Protein AF-A0AAX2GZS0-F1 (afdb_monomer)

Radius of gyration: 13.86 Å; Cα contacts (8 Å, |Δi|>4): 45; chains: 1; bounding box: 28×23×40 Å

Solvent-accessible surface area (backbone atoms only — not comparable to full-atom values): 4547 Å² total; per-residue (Å²): 120,94,75,74,93,50,98,67,58,53,75,56,51,54,52,49,51,54,32,50,53,29,49,75,72,73,41,82,68,73,58,78,56,78,92,48,46,66,60,52,52,52,27,44,45,41,31,70,77,68,65,38,55,64,60,32,50,53,51,54,51,51,36,37,51,54,48,53,54,54,50,52,51,67,75,58,119

pLDDT: mean 92.66, std 6.44, range [62.97, 98.0]

Nearest PDB structures (foldseek):
  6i7h-assembly1_A-2  TM=9.305E-01  e=1.006E-01  Homo sapiens
  3u2l-assembly1_A-2  TM=2.724E-01  e=4.524E+00  Homo sapiens

Structure (mmCIF, N/CA/C/O backbone):
data_AF-A0AAX2GZS0-F1
#
_entry.id   AF-A0AAX2GZS0-F1
#
loop_
_atom_site.group_PDB
_atom_site.id
_atom_site.type_symbol
_atom_site.label_atom_id
_atom_site.label_alt_id
_atom_site.label_comp_id
_atom_site.label_asym_id
_atom_site.label_entity_id
_atom_site.label_seq_id
_atom_site.pdbx_PDB_ins_code
_atom_site.Cartn_x
_atom_site.Cartn_y
_atom_site.Cartn_z
_atom_site.occupancy
_atom_site.B_iso_or_equiv
_atom_site.auth_seq_id
_atom_site.auth_comp_id
_atom_site.auth_asym_id
_atom_site.auth_atom_id
_atom_site.pdbx_PDB_model_num
ATOM 1 N N . MET A 1 1 ? 5.725 -2.384 -10.956 1.00 63.22 1 MET A N 1
ATOM 2 C CA . MET A 1 1 ? 5.554 -1.047 -11.570 1.00 63.22 1 MET A CA 1
ATOM 3 C C . MET A 1 1 ? 6.070 -1.154 -12.991 1.00 63.22 1 MET A C 1
ATOM 5 O O . MET A 1 1 ? 7.241 -1.447 -13.152 1.00 63.22 1 MET A O 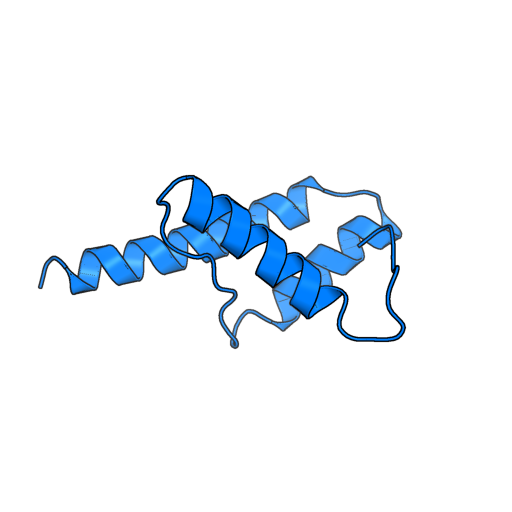1
ATOM 9 N N . HIS A 1 2 ? 5.186 -1.088 -13.985 1.00 71.00 2 HIS A N 1
ATOM 10 C CA . HIS A 1 2 ? 5.541 -1.417 -15.374 1.00 71.00 2 HIS A CA 1
ATOM 11 C C . HIS A 1 2 ? 5.918 -0.174 -16.197 1.00 71.00 2 HIS A C 1
ATOM 13 O O . HIS A 1 2 ? 6.700 -0.254 -17.134 1.00 71.00 2 HIS A O 1
ATOM 19 N N . ILE A 1 3 ? 5.401 0.995 -15.806 1.00 79.94 3 ILE A N 1
ATOM 20 C CA . ILE A 1 3 ? 5.681 2.289 -16.434 1.00 79.94 3 ILE A CA 1
ATOM 21 C C . ILE A 1 3 ? 6.291 3.197 -15.361 1.00 79.94 3 ILE A C 1
ATOM 23 O O . ILE A 1 3 ? 5.714 3.347 -14.282 1.00 79.94 3 ILE A O 1
ATOM 27 N N . HIS A 1 4 ? 7.450 3.788 -15.658 1.00 86.56 4 HIS A N 1
ATOM 28 C CA . HIS A 1 4 ? 8.213 4.669 -14.767 1.00 86.56 4 HIS A CA 1
ATOM 29 C C . HIS A 1 4 ? 8.305 6.080 -15.373 1.00 86.56 4 HIS A C 1
ATOM 31 O O . HIS A 1 4 ? 9.329 6.429 -15.957 1.00 86.56 4 HIS A O 1
ATOM 37 N N . PRO A 1 5 ? 7.229 6.886 -15.310 1.00 91.69 5 PRO A N 1
ATOM 38 C CA . PRO A 1 5 ? 7.182 8.177 -15.998 1.00 91.69 5 PRO A CA 1
ATOM 39 C C . PRO A 1 5 ? 8.026 9.271 -15.325 1.00 91.69 5 PRO A C 1
ATOM 41 O O . PRO A 1 5 ? 8.274 10.305 -15.939 1.00 91.69 5 PRO A O 1
ATOM 44 N N . PHE A 1 6 ? 8.456 9.072 -14.075 1.00 93.12 6 PHE A N 1
ATOM 45 C CA . PHE A 1 6 ? 9.264 10.034 -13.322 1.00 93.12 6 PHE A CA 1
ATOM 46 C C . PHE A 1 6 ? 10.677 9.499 -13.061 1.00 93.12 6 PHE A C 1
ATOM 48 O O . PHE A 1 6 ? 10.867 8.290 -12.917 1.00 93.12 6 PHE A O 1
ATOM 55 N N . LEU A 1 7 ? 11.652 10.407 -12.919 1.00 91.19 7 LEU A N 1
ATOM 56 C CA . LEU A 1 7 ? 13.048 10.067 -12.598 1.00 91.19 7 LEU A CA 1
ATOM 57 C C . LEU A 1 7 ? 13.183 9.357 -11.236 1.00 91.19 7 LEU A C 1
ATOM 59 O O . LEU A 1 7 ? 13.936 8.401 -11.103 1.00 91.19 7 LEU A O 1
ATOM 63 N N . ASP A 1 8 ? 12.422 9.805 -10.239 1.00 91.88 8 ASP A N 1
ATOM 64 C CA . ASP A 1 8 ? 12.288 9.182 -8.921 1.00 91.88 8 ASP A CA 1
ATOM 65 C C . ASP A 1 8 ? 10.844 9.377 -8.424 1.00 91.88 8 ASP A C 1
ATOM 67 O O . ASP A 1 8 ? 10.056 10.136 -8.986 1.00 91.88 8 ASP A O 1
ATOM 71 N N . GLY A 1 9 ? 10.465 8.671 -7.365 1.00 91.00 9 GLY A N 1
ATOM 72 C CA . GLY A 1 9 ? 9.214 8.885 -6.656 1.00 91.00 9 GLY A CA 1
ATOM 73 C C . GLY A 1 9 ? 8.058 8.056 -7.187 1.00 91.00 9 GLY A C 1
ATOM 74 O O . GLY A 1 9 ? 7.011 8.039 -6.551 1.00 91.00 9 GLY A O 1
ATOM 75 N N . ASN A 1 10 ? 8.247 7.277 -8.252 1.00 91.81 10 ASN A N 1
ATOM 76 C CA . ASN A 1 10 ? 7.175 6.481 -8.847 1.00 91.81 10 ASN A CA 1
ATOM 77 C C . ASN A 1 10 ? 6.442 5.589 -7.820 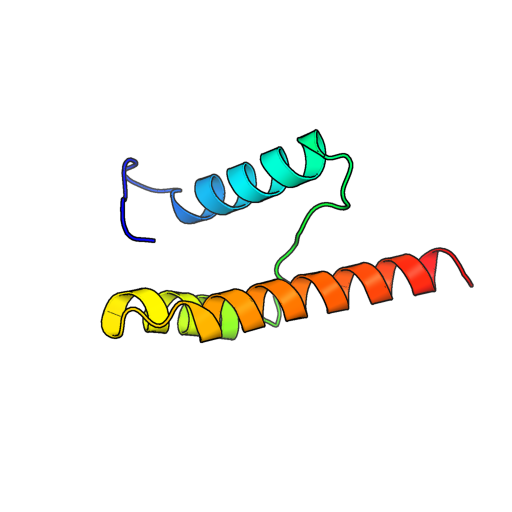1.00 91.81 10 ASN A C 1
ATOM 79 O O . ASN A 1 10 ? 5.222 5.471 -7.858 1.00 91.81 10 ASN A O 1
ATOM 83 N N . GLY A 1 11 ? 7.157 5.005 -6.847 1.00 90.44 11 GLY A N 1
ATOM 84 C CA . GLY A 1 11 ? 6.546 4.172 -5.801 1.00 90.44 11 GLY A CA 1
ATOM 85 C C . GLY A 1 11 ? 5.752 4.971 -4.763 1.00 90.44 11 GLY A C 1
ATOM 86 O O . GLY A 1 11 ? 4.805 4.459 -4.171 1.00 90.44 11 GLY A O 1
ATOM 87 N N . ARG A 1 12 ? 6.117 6.238 -4.532 1.00 93.19 12 ARG A N 1
ATOM 88 C CA . ARG A 1 12 ? 5.333 7.178 -3.715 1.00 93.19 12 ARG A CA 1
ATOM 89 C C . ARG A 1 12 ? 4.100 7.637 -4.492 1.00 93.19 12 ARG A C 1
ATOM 91 O O . ARG A 1 12 ? 3.007 7.586 -3.945 1.00 93.19 12 ARG A O 1
ATOM 98 N N . THR A 1 13 ? 4.255 7.970 -5.771 1.00 95.31 13 THR A N 1
ATOM 99 C CA . THR A 1 13 ?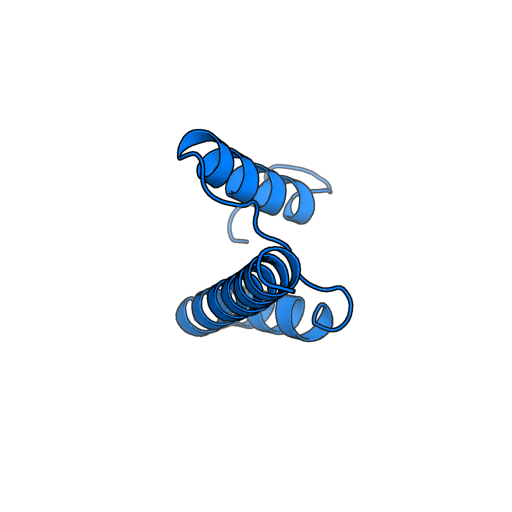 3.150 8.381 -6.646 1.00 95.31 13 THR A CA 1
ATOM 100 C C . THR A 1 13 ? 2.122 7.269 -6.847 1.00 95.31 13 THR A C 1
ATOM 102 O O . THR A 1 13 ? 0.930 7.532 -6.758 1.00 95.31 13 THR A O 1
ATOM 105 N N . ALA A 1 14 ? 2.550 6.018 -7.040 1.00 92.75 14 ALA A N 1
ATOM 106 C CA . ALA A 1 14 ? 1.640 4.879 -7.168 1.00 92.75 14 ALA A CA 1
ATOM 107 C C . ALA A 1 14 ? 0.783 4.680 -5.904 1.00 92.75 14 ALA A C 1
ATOM 109 O O . ALA A 1 14 ? -0.430 4.509 -5.996 1.00 92.75 14 ALA A O 1
ATOM 110 N N . ARG A 1 15 ? 1.398 4.769 -4.716 1.00 93.75 15 ARG A N 1
ATOM 111 C CA . ARG A 1 15 ? 0.676 4.684 -3.434 1.00 93.75 15 ARG A CA 1
ATOM 112 C C . ARG A 1 15 ? -0.246 5.878 -3.215 1.00 93.75 15 ARG A C 1
ATOM 114 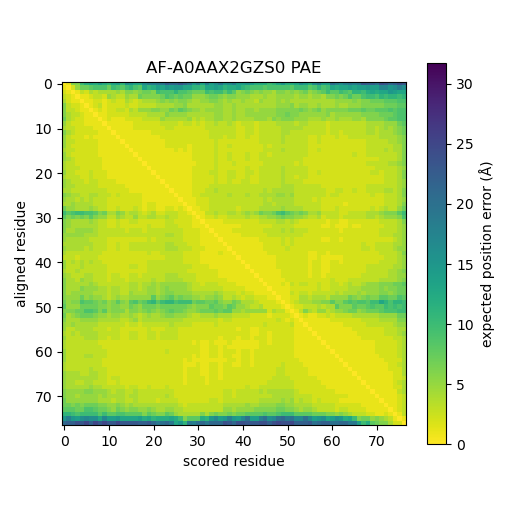O O . ARG A 1 15 ? -1.364 5.707 -2.745 1.00 93.75 15 ARG A O 1
ATOM 121 N N . LEU A 1 16 ? 0.193 7.075 -3.598 1.00 95.44 16 LEU A N 1
ATOM 122 C CA . LEU A 1 16 ? -0.645 8.267 -3.537 1.00 95.44 16 LEU A CA 1
ATOM 123 C C . LEU A 1 16 ? -1.873 8.135 -4.447 1.00 95.44 16 LEU A C 1
ATOM 125 O O . LEU A 1 16 ? -2.971 8.470 -4.023 1.00 95.44 16 LEU A O 1
ATOM 129 N N . LEU A 1 17 ? -1.708 7.602 -5.661 1.00 95.56 17 LEU A N 1
ATOM 130 C CA . LEU A 1 17 ? -2.811 7.348 -6.587 1.00 95.56 17 LEU A CA 1
ATOM 131 C C . LEU A 1 17 ? -3.793 6.303 -6.038 1.00 95.56 17 LEU A C 1
ATOM 133 O O . LEU A 1 17 ? -5.002 6.503 -6.114 1.00 95.56 17 LEU A O 1
ATOM 137 N N . MET A 1 18 ? -3.286 5.220 -5.442 1.00 95.19 18 MET A N 1
ATOM 138 C CA . MET A 1 18 ? -4.117 4.233 -4.745 1.00 95.19 18 MET A CA 1
ATOM 139 C C . MET A 1 18 ? -4.953 4.896 -3.639 1.00 95.19 18 MET A C 1
ATOM 141 O O . MET A 1 18 ? -6.171 4.719 -3.599 1.00 95.19 18 MET A O 1
ATOM 145 N N . ASN A 1 19 ? -4.320 5.711 -2.790 1.00 96.12 19 ASN A N 1
ATOM 146 C CA . ASN A 1 19 ? -5.006 6.424 -1.712 1.00 96.12 19 ASN A CA 1
ATOM 147 C C . ASN A 1 19 ? -6.002 7.459 -2.247 1.00 96.12 19 ASN A C 1
ATOM 149 O O . ASN A 1 19 ? -7.070 7.627 -1.669 1.00 96.12 19 ASN A O 1
ATOM 153 N N . TYR A 1 20 ? -5.695 8.121 -3.363 1.00 97.56 20 TYR A N 1
ATOM 154 C CA . TYR A 1 20 ? -6.625 9.027 -4.032 1.00 97.56 20 TYR A CA 1
ATOM 155 C C . TYR A 1 20 ? -7.899 8.300 -4.484 1.00 97.56 20 TYR A C 1
ATOM 157 O O . TYR A 1 20 ? -8.998 8.775 -4.206 1.00 97.56 20 TYR A O 1
ATOM 165 N N . ILE A 1 21 ? -7.771 7.130 -5.121 1.00 97.06 21 ILE A N 1
ATOM 166 C CA . ILE A 1 21 ? -8.924 6.315 -5.538 1.00 97.06 21 ILE A CA 1
ATOM 167 C C . ILE A 1 21 ? -9.754 5.899 -4.317 1.00 97.06 21 ILE A C 1
ATOM 169 O O . ILE A 1 21 ? -10.971 6.062 -4.313 1.00 97.06 21 ILE A O 1
ATOM 173 N N . GLN A 1 22 ? -9.114 5.411 -3.255 1.00 96.88 22 GLN A N 1
ATOM 174 C CA . GLN A 1 22 ? -9.814 5.032 -2.024 1.00 96.88 22 GLN A CA 1
ATOM 175 C C . GLN A 1 22 ? -10.553 6.218 -1.398 1.00 96.88 22 GLN A C 1
ATOM 177 O O . GLN A 1 22 ? -11.732 6.097 -1.070 1.00 96.88 22 GLN A O 1
ATOM 182 N N . ALA A 1 23 ? -9.902 7.381 -1.311 1.00 97.75 23 ALA A N 1
ATOM 183 C CA . ALA A 1 23 ? -10.512 8.606 -0.807 1.00 97.75 23 ALA A CA 1
ATOM 184 C C . ALA A 1 23 ? -11.727 9.026 -1.645 1.00 97.75 23 ALA A C 1
ATOM 186 O O . ALA A 1 23 ? -12.766 9.384 -1.088 1.00 97.75 23 ALA A O 1
ATOM 187 N N . TYR A 1 24 ? -11.625 8.937 -2.975 1.00 98.00 24 TYR A N 1
ATOM 188 C CA . TYR A 1 24 ? -12.722 9.242 -3.894 1.00 98.00 24 TYR A CA 1
ATOM 189 C C . TYR A 1 24 ? -13.963 8.380 -3.610 1.00 98.00 24 TYR A C 1
ATOM 191 O O . TYR A 1 24 ? -15.082 8.893 -3.577 1.00 98.00 24 TYR A O 1
ATOM 199 N N . TYR A 1 25 ? -13.764 7.095 -3.308 1.00 97.81 25 TYR A N 1
ATOM 200 C CA . TYR A 1 25 ? -14.829 6.163 -2.921 1.00 97.81 25 TYR A CA 1
ATOM 201 C C . TYR A 1 25 ? -15.152 6.153 -1.417 1.00 97.81 25 TYR A C 1
ATOM 203 O O . TYR A 1 25 ? -15.920 5.307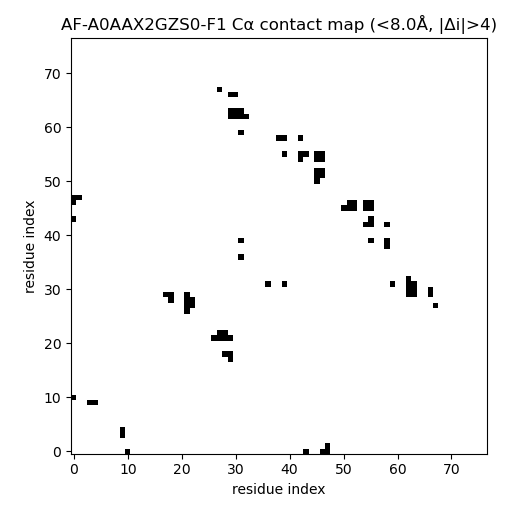 -0.966 1.00 97.81 25 TYR A O 1
ATOM 211 N N . ARG A 1 26 ? -14.614 7.103 -0.638 1.00 97.38 26 ARG A N 1
ATOM 212 C CA . ARG A 1 26 ? -14.812 7.220 0.820 1.00 97.38 26 ARG A CA 1
ATOM 213 C C . ARG A 1 26 ? -14.397 5.967 1.605 1.00 97.38 26 ARG A C 1
ATOM 215 O O . ARG A 1 26 ? -15.000 5.643 2.625 1.00 97.38 26 ARG A O 1
ATOM 222 N N . LEU A 1 27 ? -13.368 5.272 1.132 1.00 95.75 27 LEU A N 1
ATOM 223 C CA . LEU A 1 27 ? -12.769 4.126 1.810 1.00 95.75 27 LEU A CA 1
ATOM 224 C C . LEU A 1 27 ? -11.622 4.574 2.734 1.00 95.75 27 LEU A C 1
ATOM 226 O O . LEU A 1 27 ? -10.957 5.571 2.434 1.00 95.75 27 LEU A O 1
ATOM 230 N N . PRO A 1 28 ? -11.3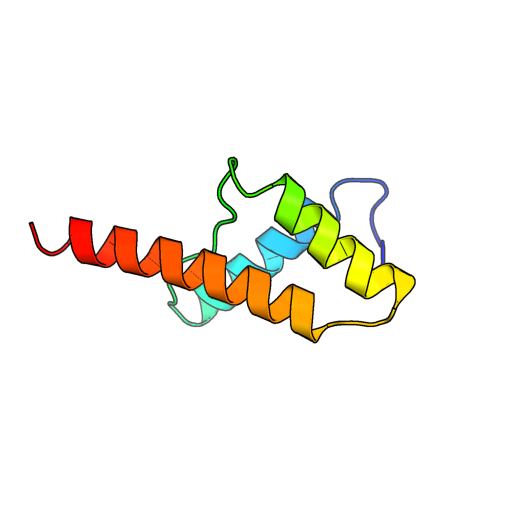42 3.836 3.827 1.00 95.25 28 PRO A N 1
ATOM 231 C CA . PRO A 1 28 ? -10.137 4.045 4.627 1.00 95.25 28 PRO A CA 1
ATOM 232 C C . PRO A 1 28 ? -8.874 3.979 3.760 1.00 95.25 28 PRO A C 1
ATOM 234 O O . PRO A 1 28 ? -8.796 3.157 2.845 1.00 95.25 28 PRO A O 1
ATOM 237 N N . LEU A 1 29 ? -7.887 4.831 4.042 1.00 95.19 29 LEU A N 1
ATOM 238 C CA . LEU A 1 29 ? -6.671 4.915 3.231 1.00 95.19 29 LEU A CA 1
ATOM 239 C C . LEU A 1 29 ? -5.743 3.732 3.515 1.00 95.19 29 LEU A C 1
ATOM 241 O O . LEU A 1 29 ? -5.470 3.399 4.665 1.00 95.19 29 LEU A O 1
ATOM 245 N N . GLY A 1 3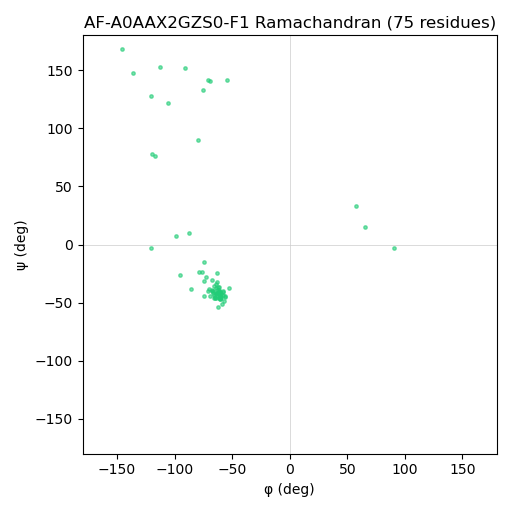0 ? -5.236 3.113 2.457 1.00 90.75 30 GLY A N 1
ATOM 246 C CA . GLY A 1 30 ? -4.313 1.999 2.535 1.00 90.75 30 GLY A CA 1
ATOM 247 C C . GLY A 1 30 ? -2.942 2.441 3.029 1.00 90.75 30 GLY A C 1
ATOM 248 O O . GLY A 1 30 ? -2.416 3.492 2.648 1.00 90.75 30 GLY A O 1
ATOM 249 N N . LEU A 1 31 ? -2.337 1.596 3.857 1.00 93.06 31 LEU A N 1
ATOM 250 C CA . LEU A 1 31 ? -0.980 1.779 4.341 1.00 93.06 31 LEU A CA 1
ATOM 251 C C . LEU A 1 31 ? -0.219 0.459 4.279 1.00 93.06 31 LEU A C 1
ATOM 253 O O . LEU A 1 31 ? -0.797 -0.614 4.423 1.00 93.06 31 LEU A O 1
ATOM 257 N N . ILE A 1 32 ? 1.080 0.570 4.031 1.00 94.75 32 ILE A N 1
ATOM 258 C CA . ILE A 1 32 ? 2.020 -0.543 4.124 1.00 94.75 32 ILE A CA 1
ATOM 259 C C . ILE A 1 32 ? 2.806 -0.302 5.398 1.00 94.75 32 ILE A C 1
ATOM 261 O O . ILE A 1 32 ? 3.402 0.766 5.559 1.00 94.75 32 ILE A O 1
ATOM 265 N N . PHE A 1 33 ? 2.755 -1.270 6.297 1.00 95.69 33 PHE A N 1
ATOM 266 C CA . PHE A 1 33 ? 3.429 -1.197 7.577 1.00 95.69 33 PHE A CA 1
ATOM 267 C C . PHE A 1 33 ? 4.952 -1.278 7.378 1.00 95.69 33 PHE A C 1
ATOM 269 O O . PHE A 1 33 ? 5.432 -2.011 6.510 1.00 95.69 33 PHE A O 1
ATOM 276 N N . GLU A 1 34 ? 5.724 -0.504 8.147 1.00 95.19 34 GLU A N 1
ATOM 277 C CA . GLU A 1 34 ? 7.182 -0.413 7.953 1.00 95.19 34 GLU A CA 1
ATOM 278 C C . GLU A 1 34 ? 7.861 -1.765 8.214 1.00 95.19 34 GLU A C 1
ATOM 280 O O . GLU A 1 34 ? 8.805 -2.122 7.509 1.00 95.19 34 GLU A O 1
ATOM 285 N N . GLU A 1 35 ? 7.337 -2.558 9.152 1.00 97.19 35 GLU A N 1
ATOM 286 C CA . GLU A 1 35 ? 7.814 -3.916 9.419 1.00 97.19 35 GLU A CA 1
ATOM 287 C C . GLU A 1 35 ? 7.628 -4.875 8.228 1.00 97.19 35 GLU A C 1
ATOM 289 O O . GLU A 1 35 ? 8.398 -5.820 8.077 1.00 97.19 35 GLU A O 1
ATOM 294 N N . ASP A 1 36 ? 6.670 -4.597 7.338 1.00 97.25 36 ASP A N 1
ATOM 295 C CA . ASP A 1 36 ? 6.321 -5.440 6.187 1.00 97.25 36 ASP A CA 1
ATOM 296 C C . ASP A 1 36 ? 6.955 -4.940 4.873 1.00 97.25 36 ASP A C 1
ATOM 298 O O . ASP A 1 36 ? 6.687 -5.446 3.778 1.00 97.25 36 ASP A O 1
ATOM 302 N N . LYS A 1 37 ? 7.834 -3.937 4.956 1.00 95.12 37 LYS A N 1
ATOM 303 C CA . LYS A 1 37 ? 8.448 -3.274 3.800 1.00 95.12 37 LYS A CA 1
ATOM 304 C C . LYS A 1 37 ? 9.282 -4.207 2.924 1.00 95.12 37 LYS A C 1
ATOM 306 O O . LYS A 1 37 ? 9.283 -4.047 1.705 1.00 95.12 37 LYS A O 1
ATOM 311 N N . GLN A 1 38 ? 9.987 -5.175 3.510 1.00 96.56 38 GLN A N 1
ATOM 312 C CA . GLN A 1 38 ? 10.752 -6.159 2.731 1.00 96.56 38 GLN A CA 1
ATOM 313 C C . GLN A 1 38 ? 9.822 -7.034 1.882 1.00 96.56 38 GLN A C 1
ATOM 315 O O . GLN A 1 38 ? 10.051 -7.192 0.684 1.00 96.56 38 GLN A O 1
ATOM 320 N N . SER A 1 39 ? 8.729 -7.513 2.476 1.00 96.75 39 SER A N 1
ATOM 321 C CA . SER A 1 39 ? 7.699 -8.301 1.793 1.00 96.75 39 SER A CA 1
ATOM 322 C C . SER A 1 39 ? 7.014 -7.511 0.678 1.00 96.75 39 SER A C 1
ATOM 324 O O . SER A 1 39 ? 6.760 -8.055 -0.393 1.00 96.75 39 SER A O 1
ATOM 326 N N . TYR A 1 40 ? 6.794 -6.207 0.875 1.00 95.31 40 TYR A N 1
ATOM 327 C CA . TYR A 1 40 ? 6.290 -5.327 -0.181 1.00 95.31 40 TYR A CA 1
ATOM 328 C C . TYR A 1 40 ? 7.219 -5.284 -1.402 1.00 95.31 40 TYR A C 1
ATOM 330 O O . TYR A 1 40 ? 6.754 -5.388 -2.538 1.00 95.31 40 TYR A O 1
ATOM 338 N N . TYR A 1 41 ? 8.532 -5.139 -1.189 1.00 94.06 41 TYR A N 1
ATOM 339 C CA . TYR A 1 41 ? 9.493 -5.131 -2.293 1.00 94.06 41 TYR A CA 1
ATOM 340 C C . TYR A 1 41 ? 9.580 -6.491 -2.989 1.00 94.06 41 TYR A C 1
ATOM 342 O O . TYR A 1 41 ? 9.601 -6.521 -4.217 1.00 94.06 41 TYR A O 1
ATOM 350 N N . ALA A 1 42 ? 9.542 -7.594 -2.238 1.00 94.12 42 ALA A N 1
ATOM 351 C CA . ALA A 1 42 ? 9.504 -8.939 -2.812 1.00 94.12 42 ALA A CA 1
ATOM 352 C C . ALA A 1 42 ? 8.259 -9.149 -3.695 1.00 94.12 42 ALA A C 1
ATOM 354 O O . ALA A 1 42 ? 8.365 -9.635 -4.819 1.00 94.12 42 ALA A O 1
ATOM 355 N N . ALA A 1 43 ? 7.089 -8.698 -3.236 1.00 93.75 43 ALA A N 1
ATOM 356 C CA . ALA A 1 43 ? 5.847 -8.777 -4.001 1.00 93.75 43 ALA A CA 1
ATOM 357 C C . ALA A 1 43 ? 5.849 -7.865 -5.246 1.00 93.75 43 ALA A C 1
ATOM 359 O O . ALA A 1 43 ? 5.235 -8.175 -6.261 1.00 93.75 43 ALA A O 1
ATOM 360 N N . LEU A 1 44 ? 6.547 -6.726 -5.209 1.00 92.56 44 LEU A N 1
ATOM 361 C CA . LEU A 1 44 ? 6.757 -5.904 -6.406 1.00 92.56 44 LEU A CA 1
ATOM 362 C C . LEU A 1 44 ? 7.709 -6.563 -7.408 1.00 92.56 44 LEU A C 1
ATOM 364 O O . LEU A 1 44 ? 7.499 -6.430 -8.616 1.00 92.56 44 LEU A O 1
ATOM 368 N N . GLN A 1 45 ? 8.748 -7.233 -6.913 1.00 91.88 45 GLN A N 1
ATOM 369 C CA . GLN A 1 45 ? 9.733 -7.928 -7.732 1.00 91.88 45 GLN A CA 1
ATOM 370 C C . GLN A 1 45 ? 9.110 -9.137 -8.442 1.00 91.88 45 GLN A C 1
ATOM 372 O O . GLN A 1 45 ? 9.342 -9.307 -9.636 1.00 91.88 45 GLN A O 1
ATOM 377 N N . SER A 1 46 ? 8.233 -9.900 -7.775 1.00 89.50 46 SER A N 1
ATOM 378 C CA . SER A 1 46 ? 7.527 -11.032 -8.401 1.00 89.50 46 SER A CA 1
ATOM 379 C C . SER A 1 46 ? 6.718 -10.604 -9.629 1.00 89.50 46 SER A C 1
ATOM 381 O O . SER A 1 46 ? 6.755 -11.270 -10.662 1.00 89.50 46 SER A O 1
ATOM 383 N N . VAL A 1 47 ? 6.062 -9.440 -9.558 1.00 91.06 47 VAL A N 1
ATOM 384 C CA . VAL A 1 47 ? 5.343 -8.848 -10.695 1.00 91.06 47 VAL A CA 1
ATOM 385 C C . VAL A 1 47 ? 6.296 -8.493 -11.835 1.00 91.06 47 VAL A C 1
ATOM 387 O O . VAL A 1 47 ? 5.955 -8.683 -12.998 1.00 91.06 47 VAL A O 1
ATOM 390 N N . GLN A 1 48 ? 7.466 -7.932 -11.524 1.00 87.50 48 GLN A N 1
ATOM 391 C CA . GLN A 1 48 ? 8.425 -7.489 -12.540 1.00 87.50 48 GLN A CA 1
ATOM 392 C C . GLN A 1 48 ? 9.104 -8.656 -13.256 1.00 87.50 48 GLN A C 1
ATOM 394 O O . GLN A 1 48 ? 9.303 -8.587 -14.464 1.00 87.50 48 GLN A O 1
ATOM 399 N N . GLU A 1 49 ? 9.458 -9.705 -12.521 1.00 89.56 49 GLU A N 1
ATOM 400 C CA . GLU A 1 49 ? 10.214 -10.840 -13.053 1.00 89.56 49 GLU A CA 1
ATOM 401 C C . GLU A 1 49 ? 9.311 -11.895 -13.696 1.00 89.56 49 GLU A C 1
ATOM 403 O O . GLU A 1 49 ? 9.664 -12.462 -14.728 1.00 89.56 49 GLU A O 1
ATOM 408 N N . HIS A 1 50 ? 8.139 -12.143 -13.106 1.00 89.44 50 HIS A N 1
ATOM 409 C CA . HIS A 1 50 ? 7.289 -13.281 -13.462 1.00 89.44 50 HIS A CA 1
ATOM 410 C C . HIS A 1 50 ? 5.897 -12.866 -13.956 1.00 89.44 50 HIS A C 1
ATOM 412 O O . HIS A 1 50 ? 5.102 -13.727 -14.323 1.00 89.44 50 HIS A O 1
ATOM 418 N N . GLY A 1 51 ? 5.568 -11.567 -13.958 1.00 87.62 51 GLY A N 1
ATOM 419 C CA . GLY A 1 51 ? 4.207 -11.097 -14.252 1.00 87.62 51 GLY A CA 1
ATOM 420 C C . GLY A 1 51 ? 3.180 -11.525 -13.198 1.00 87.62 51 GLY A C 1
ATOM 421 O O . GLY A 1 51 ? 1.977 -11.465 -13.441 1.00 87.62 51 GLY A O 1
ATOM 422 N N . ASP A 1 52 ? 3.643 -11.975 -12.029 1.00 88.00 52 ASP A N 1
ATOM 423 C CA . ASP A 1 52 ? 2.798 -12.524 -10.977 1.00 88.00 52 ASP A CA 1
ATOM 424 C C . ASP A 1 52 ? 2.132 -11.404 -10.174 1.00 88.00 52 ASP A C 1
ATOM 426 O O . ASP A 1 52 ? 2.666 -10.887 -9.188 1.00 88.00 52 ASP A O 1
ATOM 430 N N . HIS A 1 53 ? 0.950 -11.012 -10.640 1.00 90.19 53 HIS A N 1
ATOM 431 C CA . HIS A 1 53 ? 0.112 -10.015 -9.990 1.00 90.19 53 HIS A CA 1
ATOM 432 C C . HIS A 1 53 ? -0.620 -10.551 -8.756 1.00 90.19 53 HIS A C 1
ATOM 434 O O . HIS A 1 53 ? -0.966 -9.758 -7.879 1.00 90.19 53 HIS A O 1
ATOM 440 N N . GLU A 1 54 ? -0.838 -11.864 -8.659 1.00 92.94 54 GLU A N 1
ATOM 441 C CA . GLU A 1 54 ? -1.605 -12.468 -7.568 1.00 92.94 54 GLU A CA 1
ATOM 442 C C . GLU A 1 54 ? -0.891 -12.292 -6.230 1.00 92.94 54 GLU A C 1
ATOM 444 O O . GLU A 1 54 ? -1.508 -11.829 -5.269 1.00 92.94 54 GLU A O 1
ATOM 449 N N . HIS A 1 55 ? 0.419 -12.547 -6.178 1.00 92.19 55 HIS A N 1
ATOM 450 C CA . HIS A 1 55 ? 1.211 -12.338 -4.961 1.00 92.19 55 HIS A CA 1
ATOM 451 C C . HI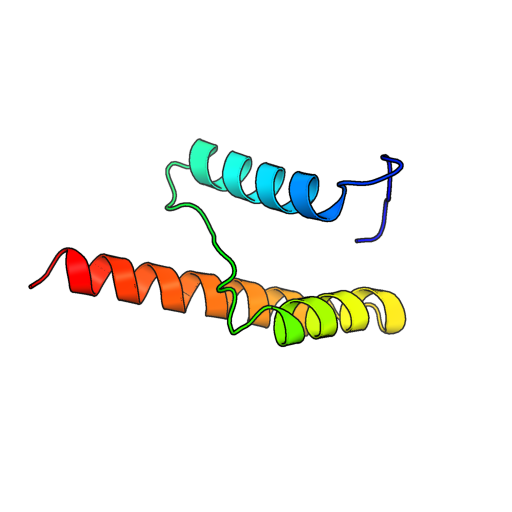S A 1 55 ? 1.213 -10.874 -4.508 1.00 92.19 55 HIS A C 1
ATOM 453 O O . HIS A 1 55 ? 1.098 -10.582 -3.314 1.00 92.19 55 HIS A O 1
ATOM 459 N N . TYR A 1 56 ? 1.287 -9.936 -5.456 1.00 93.31 56 TYR A N 1
ATOM 460 C CA . TYR A 1 56 ? 1.210 -8.510 -5.151 1.00 93.31 56 TYR A CA 1
ATOM 461 C C . TYR A 1 56 ? -0.155 -8.108 -4.594 1.00 93.31 56 TYR A C 1
ATOM 463 O O . TYR A 1 56 ? -0.225 -7.407 -3.582 1.00 93.31 56 TYR A O 1
ATOM 471 N N . TYR A 1 57 ? -1.242 -8.567 -5.214 1.00 94.06 57 TYR A N 1
ATOM 472 C CA . TYR A 1 57 ? -2.588 -8.286 -4.723 1.00 94.06 57 TYR A CA 1
ATOM 473 C C . TYR A 1 57 ? -2.824 -8.904 -3.349 1.00 94.06 57 TYR A C 1
ATOM 475 O O . TYR A 1 57 ? -3.296 -8.204 -2.455 1.00 94.06 57 TYR A O 1
ATOM 483 N N . ALA A 1 58 ? -2.436 -10.164 -3.150 1.00 96.06 58 ALA A N 1
ATOM 484 C CA . ALA A 1 58 ? -2.542 -10.841 -1.863 1.00 96.06 58 ALA A CA 1
ATOM 485 C C . ALA A 1 58 ? -1.812 -10.064 -0.757 1.00 96.06 58 ALA A C 1
ATOM 487 O O . ALA A 1 58 ? -2.388 -9.820 0.304 1.00 96.06 58 ALA A O 1
ATOM 488 N N . PHE A 1 59 ? -0.587 -9.594 -1.026 1.00 96.12 59 PHE A N 1
ATOM 489 C CA . PHE A 1 59 ? 0.153 -8.749 -0.090 1.00 96.12 59 PHE A CA 1
ATOM 490 C C . PHE A 1 59 ? -0.606 -7.455 0.240 1.00 96.12 59 PHE A C 1
ATOM 492 O O . PHE A 1 59 ? -0.814 -7.138 1.412 1.00 96.12 59 PHE A O 1
ATOM 499 N N . MET A 1 60 ? -1.051 -6.709 -0.777 1.00 96.06 60 MET A N 1
ATOM 500 C CA . MET A 1 60 ? -1.737 -5.428 -0.572 1.00 96.06 60 MET A CA 1
ATOM 501 C C . MET A 1 60 ? -3.066 -5.592 0.182 1.00 96.06 60 MET A C 1
ATOM 503 O O . MET A 1 60 ? -3.374 -4.778 1.055 1.00 96.06 60 MET A O 1
ATOM 507 N N . PHE A 1 61 ? -3.830 -6.651 -0.100 1.00 96.19 61 PHE A N 1
ATOM 508 C CA . PHE A 1 61 ? -5.061 -6.959 0.629 1.00 96.19 61 PHE A CA 1
ATOM 509 C C . PHE A 1 61 ? -4.788 -7.325 2.087 1.00 96.19 61 PHE A C 1
ATOM 511 O O . PHE A 1 61 ? -5.468 -6.801 2.966 1.00 96.19 61 PHE A O 1
ATOM 518 N N . ALA A 1 62 ? -3.766 -8.138 2.362 1.00 97.44 62 ALA A N 1
ATOM 519 C CA . ALA A 1 62 ? -3.391 -8.490 3.729 1.00 97.44 62 ALA A CA 1
ATOM 520 C C . ALA A 1 62 ? -2.971 -7.258 4.552 1.00 97.44 62 ALA A C 1
ATOM 522 O O . ALA A 1 62 ? -3.368 -7.116 5.709 1.00 97.44 62 ALA A O 1
ATOM 523 N N . GLN A 1 63 ? -2.216 -6.328 3.952 1.00 97.69 63 GLN A N 1
ATOM 524 C CA . GLN A 1 63 ? -1.862 -5.055 4.594 1.00 97.69 63 GLN A CA 1
ATOM 525 C C . GLN A 1 63 ? -3.104 -4.219 4.922 1.00 97.69 63 GLN A C 1
ATOM 527 O O . GLN A 1 63 ? -3.230 -3.690 6.029 1.00 97.69 63 GLN A O 1
ATOM 532 N N . TYR A 1 64 ? -4.049 -4.135 3.984 1.00 97.25 64 TYR A N 1
ATOM 533 C CA . TYR A 1 64 ? -5.283 -3.389 4.191 1.00 97.25 64 TYR A CA 1
ATOM 534 C C . TYR A 1 64 ? -6.174 -4.028 5.261 1.00 97.25 64 TYR A C 1
ATOM 536 O O . TYR A 1 64 ? -6.685 -3.331 6.132 1.00 97.25 64 TYR A O 1
ATOM 544 N N . GLU A 1 65 ? -6.298 -5.354 5.269 1.00 97.12 65 GLU A N 1
ATOM 545 C CA . GLU A 1 65 ? -7.027 -6.094 6.299 1.00 97.12 65 GLU A CA 1
ATOM 546 C C . GLU A 1 65 ? -6.415 -5.885 7.691 1.00 97.12 65 GLU A C 1
ATOM 548 O O . GLU A 1 65 ? -7.139 -5.592 8.646 1.00 97.12 65 GLU A O 1
ATOM 553 N N . LYS A 1 66 ? -5.082 -5.982 7.810 1.00 97.12 66 LYS A N 1
ATOM 554 C CA . LYS A 1 66 ? -4.341 -5.701 9.051 1.00 97.12 66 LYS A CA 1
ATOM 555 C C . LYS A 1 66 ? -4.640 -4.289 9.558 1.00 97.12 66 LYS A C 1
ATOM 557 O O . LYS A 1 66 ? -4.915 -4.114 10.746 1.00 97.12 66 LYS A O 1
ATOM 562 N N . TYR A 1 67 ? -4.642 -3.300 8.665 1.00 96.00 67 TYR A N 1
ATOM 563 C CA . TYR A 1 67 ? -5.001 -1.925 9.005 1.00 96.00 67 TYR A CA 1
ATOM 564 C C . TYR A 1 67 ? -6.448 -1.805 9.498 1.00 96.00 67 TYR A C 1
ATOM 566 O O . TYR A 1 67 ? -6.669 -1.312 10.603 1.00 96.00 67 TYR A O 1
ATOM 574 N N . LEU A 1 68 ? -7.422 -2.303 8.733 1.00 95.88 68 LEU A N 1
ATOM 575 C CA . LEU A 1 68 ? -8.840 -2.203 9.086 1.00 95.88 68 LEU A CA 1
ATOM 576 C C . LEU A 1 68 ? -9.158 -2.893 10.416 1.00 95.88 68 LEU A C 1
ATOM 578 O O . LEU A 1 68 ? -9.886 -2.333 11.231 1.00 95.88 68 LEU A O 1
ATOM 582 N N . LYS A 1 69 ? -8.574 -4.069 10.678 1.00 95.88 69 LYS A N 1
ATOM 583 C CA . LYS A 1 69 ? -8.684 -4.745 11.982 1.00 95.88 69 LYS A CA 1
ATOM 584 C C . LYS A 1 69 ? -8.174 -3.856 13.119 1.00 95.88 69 LYS A C 1
ATOM 586 O O . LYS A 1 69 ? -8.825 -3.754 14.155 1.00 95.88 69 LYS A O 1
ATOM 591 N N . GLY A 1 70 ? -7.045 -3.178 12.914 1.00 94.19 70 GLY A N 1
ATOM 592 C CA . GLY A 1 70 ? -6.497 -2.220 13.875 1.00 94.19 70 GLY A CA 1
ATOM 593 C C . GLY A 1 70 ? -7.395 -1.002 14.114 1.00 94.19 70 GLY A C 1
ATOM 594 O O . GLY A 1 70 ? -7.493 -0.537 15.248 1.00 94.19 70 GLY A O 1
ATOM 595 N N . GLU A 1 71 ? -8.070 -0.492 13.083 1.00 93.69 71 GLU A N 1
ATOM 596 C CA . GLU A 1 71 ? -9.041 0.604 13.227 1.00 93.69 71 GLU A CA 1
ATOM 597 C C . GLU A 1 71 ? -10.306 0.156 13.967 1.00 93.69 71 GLU A C 1
ATOM 599 O O . GLU A 1 71 ? -10.760 0.846 14.877 1.00 93.69 71 GLU A O 1
ATOM 604 N N . ILE A 1 72 ? -10.849 -1.019 13.632 1.00 95.25 72 ILE A N 1
ATOM 605 C CA . ILE A 1 72 ? -12.043 -1.581 14.283 1.00 95.25 72 ILE A CA 1
ATOM 606 C C . ILE A 1 72 ? -11.794 -1.796 15.777 1.00 95.25 72 ILE A C 1
ATOM 608 O O . ILE A 1 72 ? -12.619 -1.398 16.596 1.00 95.25 72 ILE A O 1
ATOM 612 N N . ASN A 1 73 ? -10.645 -2.370 16.140 1.00 95.38 73 ASN A N 1
ATOM 613 C CA . ASN A 1 73 ? -10.281 -2.583 17.542 1.00 95.38 73 ASN A CA 1
ATOM 614 C C . ASN A 1 73 ? -10.121 -1.260 18.305 1.00 95.38 73 ASN A C 1
ATOM 616 O O . ASN A 1 73 ? -10.413 -1.196 19.491 1.00 95.38 73 ASN A O 1
ATOM 620 N N . ARG A 1 74 ? -9.670 -0.190 17.640 1.00 92.75 74 ARG A N 1
ATOM 621 C CA . ARG A 1 74 ? -9.581 1.146 18.250 1.00 92.75 74 ARG A CA 1
ATOM 622 C C . ARG A 1 74 ? -10.945 1.817 18.410 1.00 92.75 74 ARG A C 1
ATOM 624 O O . ARG A 1 74 ? -11.122 2.599 19.339 1.00 92.75 74 ARG A O 1
ATOM 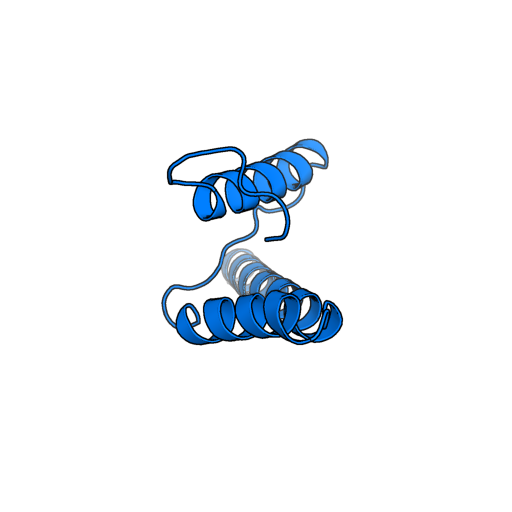631 N N . ALA A 1 75 ? -11.886 1.531 17.514 1.00 91.69 75 ALA A N 1
ATOM 632 C CA . ALA A 1 75 ? -13.248 2.054 17.575 1.00 91.69 75 ALA A CA 1
ATOM 633 C C . ALA A 1 75 ? -14.138 1.312 18.592 1.00 91.69 75 ALA A C 1
ATOM 635 O O . ALA A 1 75 ? -15.105 1.897 19.075 1.00 91.69 75 ALA A O 1
ATOM 636 N N . ASN A 1 76 ? -13.802 0.060 18.925 1.00 83.06 76 ASN A N 1
ATOM 637 C CA . ASN A 1 76 ? -14.517 -0.793 19.879 1.00 83.06 76 ASN A CA 1
ATOM 638 C C . ASN A 1 76 ? -13.595 -1.186 21.056 1.00 83.06 76 ASN A C 1
ATOM 640 O O . ASN A 1 76 ? -13.061 -2.299 21.038 1.00 83.06 76 ASN A O 1
ATOM 644 N N . PRO A 1 77 ? -13.365 -0.278 22.025 1.00 62.97 77 PRO A N 1
ATOM 645 C CA . PRO A 1 77 ? -12.503 -0.529 23.182 1.00 62.97 77 PRO A CA 1
ATOM 646 C C . PRO A 1 77 ? -13.036 -1.607 24.135 1.00 62.97 77 PRO A C 1
ATOM 648 O O . PRO A 1 77 ? -14.275 -1.772 24.232 1.00 62.97 77 PRO A O 1
#

Secondary structure (DSSP, 8-state):
-----SSS-HHHHHHHHHHHHHHHTTPPPP---GGGHHHHHHHHHHHHHH--HHHHHHHHHHHHHHHHHHHHHHH--

Foldseek 3Di:
DPDDPDPDCVVVVVLVVQQVVCVVVVHDRFDDDPVCVVVQVVLVVCCVPPVPVPSNVVNRVVRRVVVVVVVVVVVPD

Organism: NCBI:txid45243

InterPro domains:
  IPR003812 Fido domain [PF02661] (2-21)
  IPR003812 Fido domain [PS51459] (1-62)
  IPR036597 Fido-like domain superfamily [G3DSA:1.10.3290.10] (1-76)
  IPR036597 Fido-like domain superfamily [SSF140931] (2-73)
  IPR040198 Fido domain-containing protein [PTHR13504] (2-61)

Mean predicted aligned error: 3.61 Å

Sequence (77 aa):
MHIHPFLDGNGRTARLLMNYIQAYYRLPLGLIFEEDKQSYYAALQSVQEHGDHEHYYAFMFAQYEKYLKGEINRANP